Protein AF-A0A973Z2M8-F1 (afdb_monomer_lite)

Sequence (69 aa):
MDDSVSPPPEARITSRLIDSLYTEAMLLADEARSYFDDAGRDDRGALEPFVRVGFACESLKVTTRIMHI

pLDDT: mean 90.97, std 11.54, range [50.0, 98.0]

Structure (mmCIF, N/CA/C/O backbone):
data_AF-A0A973Z2M8-F1
#
_entry.id   AF-A0A973Z2M8-F1
#
loop_
_atom_site.group_PDB
_atom_site.id
_atom_site.type_symbol
_atom_site.label_atom_id
_atom_site.label_alt_id
_atom_site.label_comp_id
_atom_site.label_asym_id
_atom_site.label_entity_id
_atom_site.label_seq_id
_atom_site.pdbx_PDB_ins_code
_atom_site.Cartn_x
_atom_site.Cartn_y
_atom_site.Cartn_z
_atom_site.occupancy
_atom_site.B_iso_or_equiv
_atom_site.auth_seq_id
_atom_site.auth_comp_id
_atom_site.auth_asym_id
_atom_site.auth_atom_id
_atom_site.pdbx_PDB_model_num
ATOM 1 N N . MET A 1 1 ? -22.802 36.062 37.196 1.00 50.00 1 MET A N 1
ATOM 2 C CA . MET A 1 1 ? -23.293 35.304 36.034 1.00 50.00 1 MET A CA 1
ATOM 3 C C . MET A 1 1 ? -22.122 34.452 35.611 1.00 50.00 1 MET A C 1
ATOM 5 O O . MET A 1 1 ? -21.124 35.017 35.193 1.00 50.00 1 MET A O 1
ATOM 9 N N . ASP A 1 2 ? -22.174 33.168 35.944 1.00 55.19 2 ASP A N 1
ATOM 10 C CA . ASP A 1 2 ? -21.090 32.214 35.713 1.00 55.19 2 ASP A CA 1
ATOM 11 C C . ASP A 1 2 ? -21.541 31.314 34.561 1.00 55.19 2 ASP A C 1
ATOM 13 O O . ASP A 1 2 ? -22.390 30.438 34.735 1.00 55.19 2 ASP A O 1
ATOM 17 N N . ASP A 1 3 ? -21.089 31.661 33.358 1.00 63.28 3 ASP A N 1
ATOM 18 C CA . ASP A 1 3 ? -21.391 30.941 32.124 1.00 63.28 3 ASP A CA 1
ATOM 19 C C . ASP A 1 3 ? -20.438 29.743 32.043 1.00 63.28 3 ASP A C 1
ATOM 21 O O . ASP A 1 3 ? -19.331 29.806 31.502 1.00 63.28 3 ASP A O 1
ATOM 25 N N . SER A 1 4 ? -20.847 28.646 32.677 1.00 68.06 4 SER A N 1
ATOM 26 C CA . SER A 1 4 ? -20.135 27.373 32.636 1.00 68.06 4 SER A CA 1
ATOM 27 C C . SER A 1 4 ? -20.322 26.734 31.258 1.00 68.06 4 SER A C 1
ATOM 29 O O . SER A 1 4 ? -21.227 25.937 31.024 1.00 68.06 4 SER A O 1
ATOM 31 N N . VAL A 1 5 ? -19.446 27.099 30.319 1.00 65.81 5 VAL A N 1
ATOM 32 C CA . VAL A 1 5 ? -19.314 26.425 29.022 1.00 65.81 5 VAL A CA 1
ATOM 33 C C . VAL A 1 5 ? -18.948 24.960 29.270 1.00 65.81 5 VAL A C 1
ATOM 35 O O . VAL A 1 5 ? -17.814 24.632 29.618 1.00 65.81 5 VAL A O 1
ATOM 38 N N . SER A 1 6 ? -19.917 24.060 29.099 1.00 68.25 6 SER A N 1
ATOM 39 C CA . SER A 1 6 ? -19.643 22.628 29.013 1.00 68.25 6 SER A CA 1
ATOM 40 C C . SER A 1 6 ? -18.827 22.362 27.743 1.00 68.25 6 SER A C 1
ATOM 42 O O . SER A 1 6 ? -19.243 22.824 26.673 1.00 68.25 6 SER A O 1
ATOM 44 N N . PRO A 1 7 ? -17.703 21.626 27.810 1.00 66.94 7 PRO A N 1
ATOM 45 C CA . PRO A 1 7 ? -16.966 21.257 26.610 1.00 66.94 7 PRO A CA 1
ATOM 46 C C . PRO A 1 7 ? -17.879 20.462 25.663 1.00 66.94 7 PRO A C 1
ATOM 48 O O . PRO A 1 7 ? -18.757 19.726 26.131 1.00 66.94 7 PRO A O 1
ATOM 51 N N . PRO A 1 8 ? -17.717 20.622 24.337 1.00 69.69 8 PRO A N 1
ATOM 52 C CA . PRO A 1 8 ? -18.533 19.906 23.370 1.00 69.69 8 PRO A CA 1
ATOM 53 C C . PRO A 1 8 ? -18.399 18.391 23.592 1.00 69.69 8 PRO A C 1
ATOM 55 O O . PRO A 1 8 ? -17.328 17.925 23.987 1.00 69.69 8 PRO A O 1
ATOM 58 N N . PRO A 1 9 ? -19.466 17.609 23.357 1.00 70.88 9 PRO A N 1
ATOM 59 C CA . PRO A 1 9 ? -19.421 16.167 23.542 1.00 70.88 9 PRO A CA 1
ATOM 60 C C . PRO A 1 9 ? -18.340 15.563 22.641 1.00 70.88 9 PRO A C 1
ATOM 62 O O . PRO A 1 9 ? -18.444 15.600 21.415 1.00 70.88 9 PRO A O 1
ATOM 65 N N . GLU A 1 10 ? -17.296 15.005 23.253 1.00 74.88 10 GLU A N 1
ATOM 66 C CA . GLU A 1 10 ? -16.281 14.230 22.547 1.00 74.88 10 GLU A CA 1
ATOM 67 C C . GLU A 1 10 ? -16.957 13.041 21.858 1.00 74.88 10 GLU A C 1
ATOM 69 O O . GLU A 1 10 ? -17.685 12.265 22.489 1.00 74.88 10 GLU A O 1
ATOM 74 N N . ALA A 1 11 ? -16.735 12.895 20.552 1.00 73.75 11 ALA A N 1
ATOM 75 C CA . ALA A 1 11 ? -17.232 11.753 19.802 1.00 73.75 11 ALA A CA 1
ATOM 76 C C . ALA A 1 11 ? -16.578 10.474 20.347 1.00 73.75 11 ALA A C 1
ATOM 78 O O . ALA A 1 11 ? -15.414 10.183 20.077 1.00 73.75 11 ALA A O 1
ATOM 79 N N . ARG A 1 12 ? -17.326 9.703 21.142 1.00 79.88 12 ARG A N 1
ATOM 80 C CA . ARG A 1 12 ? -16.849 8.430 21.687 1.00 79.88 12 ARG A CA 1
ATOM 81 C C . ARG A 1 12 ? -16.900 7.364 20.599 1.00 79.88 12 ARG A C 1
ATOM 83 O O . ARG A 1 12 ? -17.976 6.889 20.238 1.00 79.88 12 ARG A O 1
ATOM 90 N N . ILE A 1 13 ? -15.735 6.978 20.087 1.00 88.44 13 ILE A N 1
ATOM 91 C CA . ILE A 1 13 ? -15.601 5.844 19.169 1.00 88.44 13 ILE A CA 1
ATOM 92 C C . ILE A 1 13 ? -15.840 4.552 19.961 1.00 88.44 13 ILE A C 1
ATOM 94 O O . ILE A 1 13 ? -15.242 4.324 21.010 1.00 88.44 13 ILE A O 1
ATOM 98 N N . THR A 1 14 ? -16.744 3.701 19.477 1.00 93.50 14 THR A N 1
ATOM 99 C CA . THR A 1 14 ? -17.035 2.407 20.115 1.00 93.50 14 THR A CA 1
ATOM 100 C C . THR A 1 14 ? -15.896 1.412 19.882 1.00 93.50 14 THR A C 1
ATOM 102 O O . THR A 1 14 ? -15.361 1.387 18.777 1.00 93.50 14 THR A O 1
ATOM 105 N N . SER A 1 15 ? -15.608 0.520 20.840 1.00 92.81 15 SER A N 1
ATOM 106 C CA . SER A 1 15 ? -14.589 -0.543 20.680 1.00 92.81 15 SER A CA 1
ATOM 107 C C . SER A 1 15 ? -14.757 -1.329 19.380 1.00 92.81 15 SER A C 1
ATOM 109 O O . SER A 1 15 ? -13.808 -1.480 18.628 1.00 92.81 15 SER A O 1
ATOM 111 N N . ARG A 1 16 ? -15.995 -1.715 19.041 1.00 93.81 16 ARG A N 1
ATOM 112 C CA . ARG A 1 16 ? -16.293 -2.445 17.799 1.00 93.81 16 ARG A CA 1
ATOM 113 C C . ARG A 1 16 ? -15.836 -1.701 16.538 1.00 93.81 16 ARG A C 1
ATOM 115 O O . ARG A 1 16 ? -15.428 -2.328 15.570 1.00 93.81 16 ARG A O 1
ATOM 122 N N . LEU A 1 17 ? -15.945 -0.371 16.536 1.00 94.88 17 LEU A N 1
ATOM 123 C CA . LEU A 1 17 ? -15.490 0.455 15.418 1.00 94.88 17 LEU A CA 1
ATOM 124 C C . LEU A 1 17 ? -13.959 0.521 15.373 1.00 94.88 17 LEU A C 1
ATOM 126 O O . LEU A 1 17 ? -13.395 0.435 14.291 1.00 94.88 17 LEU A O 1
ATOM 130 N N . ILE A 1 18 ? -13.294 0.610 16.529 1.00 94.38 18 ILE A N 1
ATOM 131 C CA . ILE A 1 18 ? -11.826 0.551 16.616 1.00 94.38 18 ILE A CA 1
ATOM 132 C C . ILE A 1 18 ? -11.315 -0.778 16.046 1.00 94.38 18 ILE A C 1
ATOM 134 O O . ILE A 1 18 ? -10.431 -0.770 15.195 1.00 94.38 18 ILE A O 1
ATOM 138 N N . ASP A 1 19 ? -11.919 -1.898 16.447 1.00 96.25 19 ASP A N 1
ATOM 139 C CA . ASP A 1 19 ? -11.521 -3.236 15.994 1.00 96.25 19 ASP A CA 1
ATOM 140 C C . ASP A 1 19 ? -11.702 -3.407 14.473 1.00 96.25 19 ASP A C 1
ATOM 142 O O . ASP A 1 19 ? -10.840 -3.974 13.795 1.00 96.25 19 ASP A O 1
ATOM 146 N N . SER A 1 20 ? -12.798 -2.869 13.919 1.00 97.00 20 SER A N 1
ATOM 147 C CA . SER A 1 20 ? -13.043 -2.853 12.467 1.00 97.00 20 SER A CA 1
ATOM 148 C C . SER A 1 20 ? -11.977 -2.046 11.733 1.00 97.00 20 SER A C 1
ATOM 150 O O . SER A 1 20 ? -11.353 -2.559 10.811 1.00 97.00 20 SER A O 1
ATOM 152 N N . LEU A 1 21 ? -11.716 -0.813 12.180 1.00 95.69 21 LEU A N 1
ATOM 153 C CA . LEU A 1 21 ? -10.738 0.077 11.548 1.00 95.69 21 LEU A CA 1
ATOM 154 C C . LEU A 1 21 ? -9.319 -0.492 11.617 1.00 95.69 21 LEU A C 1
ATOM 156 O O . LEU A 1 21 ? -8.568 -0.378 10.653 1.00 95.69 21 LEU A O 1
ATOM 160 N N . TYR A 1 22 ? -8.956 -1.136 12.729 1.00 95.69 22 TYR A N 1
ATOM 161 C CA . TYR A 1 22 ? -7.670 -1.816 12.853 1.00 95.69 22 TYR A CA 1
ATOM 162 C C . TYR A 1 22 ? -7.550 -2.968 11.849 1.00 95.69 22 TYR A C 1
ATOM 164 O O . TYR A 1 22 ? -6.535 -3.105 11.169 1.00 95.69 22 TYR A O 1
ATOM 172 N N . THR A 1 23 ? -8.606 -3.770 11.712 1.00 97.50 23 THR A N 1
ATOM 173 C CA . THR A 1 23 ? -8.641 -4.874 10.744 1.00 97.50 23 THR A CA 1
ATOM 174 C C . THR A 1 23 ? -8.536 -4.355 9.309 1.00 97.50 23 THR A C 1
ATOM 176 O O . THR A 1 23 ? -7.735 -4.865 8.531 1.00 97.50 23 THR A O 1
ATOM 179 N N . GLU A 1 24 ? -9.289 -3.309 8.967 1.00 98.00 24 GLU A N 1
ATOM 180 C CA . GLU A 1 24 ? -9.230 -2.655 7.655 1.00 98.00 24 GLU A CA 1
ATOM 181 C C . GLU A 1 24 ? -7.835 -2.088 7.363 1.00 98.00 24 GLU A C 1
ATOM 183 O O . GLU A 1 24 ? -7.321 -2.260 6.260 1.00 98.00 24 GLU A O 1
ATOM 188 N N . ALA A 1 25 ? -7.178 -1.480 8.355 1.00 97.44 25 ALA A N 1
ATOM 189 C CA . ALA A 1 25 ? -5.810 -0.991 8.213 1.00 97.44 25 ALA A CA 1
ATOM 190 C C . ALA A 1 25 ? -4.803 -2.125 7.956 1.00 97.44 25 ALA A C 1
ATOM 192 O O . ALA A 1 25 ? -3.918 -1.977 7.113 1.00 97.44 25 ALA A O 1
ATOM 193 N N . MET A 1 26 ? -4.944 -3.265 8.643 1.00 97.31 26 MET A N 1
ATOM 194 C CA . MET A 1 26 ? -4.088 -4.436 8.416 1.00 97.31 26 MET A CA 1
ATOM 195 C C . MET A 1 26 ? -4.281 -5.023 7.015 1.00 97.31 26 MET A C 1
ATOM 197 O O . MET A 1 26 ? -3.298 -5.377 6.365 1.00 97.31 26 MET A O 1
ATOM 201 N N . LEU A 1 27 ? -5.524 -5.085 6.530 1.00 98.00 27 LEU A N 1
ATOM 202 C CA . LEU A 1 27 ? -5.826 -5.536 5.169 1.00 98.00 27 LEU A CA 1
ATOM 203 C C . LEU A 1 27 ? -5.252 -4.581 4.121 1.00 98.00 27 LEU A C 1
ATOM 205 O O . LEU A 1 27 ? -4.557 -5.024 3.212 1.00 98.00 27 LEU A O 1
ATOM 209 N N . LEU A 1 28 ? -5.447 -3.271 4.295 1.00 97.75 28 LEU A N 1
ATOM 210 C CA . LEU A 1 28 ? -4.874 -2.257 3.409 1.00 97.75 28 LEU A CA 1
ATOM 211 C C . LEU A 1 28 ? -3.343 -2.363 3.340 1.00 97.75 28 LEU A C 1
ATOM 213 O O . LEU A 1 28 ? -2.751 -2.200 2.273 1.00 97.75 28 LEU A O 1
ATOM 217 N N . ALA A 1 29 ? -2.690 -2.635 4.473 1.00 97.62 29 ALA A N 1
ATOM 218 C CA . ALA A 1 29 ? -1.248 -2.833 4.519 1.00 97.62 29 ALA A CA 1
ATOM 219 C C . ALA A 1 29 ? -0.801 -4.059 3.710 1.00 97.62 29 ALA A C 1
ATOM 221 O O . ALA A 1 29 ? 0.234 -4.004 3.041 1.00 97.62 29 ALA A O 1
ATOM 222 N N . ASP A 1 30 ? -1.564 -5.149 3.764 1.00 97.19 30 ASP A N 1
ATOM 223 C CA . ASP A 1 30 ? -1.266 -6.366 3.014 1.00 97.19 30 ASP A CA 1
ATOM 224 C C . ASP A 1 30 ? -1.515 -6.199 1.511 1.00 97.19 30 ASP A C 1
ATOM 226 O O . ASP A 1 30 ? -0.661 -6.555 0.700 1.00 97.19 30 ASP A O 1
ATOM 230 N N . GLU A 1 31 ? -2.615 -5.550 1.129 1.00 97.25 31 GLU A N 1
ATOM 231 C CA . GLU A 1 31 ? -2.915 -5.218 -0.268 1.00 97.25 31 GLU A CA 1
ATOM 232 C C . GLU A 1 31 ? -1.847 -4.301 -0.874 1.00 97.25 31 GLU A C 1
ATOM 234 O O . GLU A 1 31 ? -1.349 -4.560 -1.971 1.00 97.25 31 GLU A O 1
ATOM 239 N N . ALA A 1 32 ? -1.438 -3.256 -0.146 1.00 96.81 32 ALA A N 1
ATOM 240 C CA . ALA A 1 32 ? -0.377 -2.360 -0.593 1.00 96.81 32 ALA A CA 1
ATOM 241 C C . ALA A 1 32 ? 0.953 -3.107 -0.771 1.00 96.81 32 ALA A C 1
ATOM 243 O O . ALA A 1 32 ? 1.658 -2.876 -1.756 1.00 96.81 32 ALA A O 1
ATOM 244 N N . ARG A 1 33 ? 1.288 -4.019 0.153 1.00 95.75 33 ARG A N 1
ATOM 245 C CA . ARG A 1 33 ? 2.470 -4.880 0.032 1.00 95.75 33 ARG A CA 1
ATOM 246 C C . ARG A 1 33 ? 2.375 -5.746 -1.219 1.00 95.75 33 ARG A C 1
AT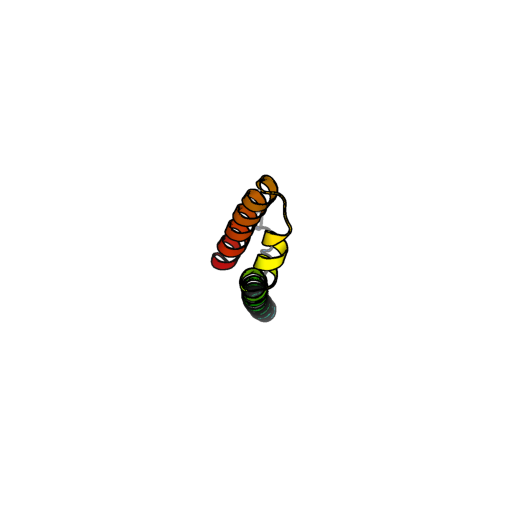OM 248 O O . ARG A 1 33 ? 3.267 -5.670 -2.054 1.00 95.75 33 ARG A O 1
ATOM 255 N N . SER A 1 34 ? 1.288 -6.499 -1.372 1.00 96.88 34 SER A N 1
ATOM 256 C CA . SER A 1 34 ? 1.072 -7.384 -2.520 1.00 96.88 34 SER A CA 1
ATOM 257 C C . SER A 1 34 ? 1.158 -6.632 -3.851 1.00 96.88 34 SER A C 1
ATOM 259 O O . SER A 1 34 ? 1.808 -7.106 -4.781 1.00 96.88 34 SER A O 1
ATOM 261 N N . TYR A 1 35 ? 0.579 -5.431 -3.935 1.00 97.31 35 TYR A N 1
ATOM 262 C CA . TYR A 1 35 ? 0.686 -4.601 -5.129 1.00 97.31 35 TYR A CA 1
ATOM 263 C C . TYR A 1 35 ? 2.139 -4.212 -5.424 1.00 97.31 35 TYR A C 1
ATOM 265 O O . TYR A 1 35 ? 2.625 -4.482 -6.520 1.00 97.31 35 TYR A O 1
ATOM 273 N N . PHE A 1 36 ? 2.864 -3.600 -4.481 1.00 95.75 36 PHE A N 1
ATOM 274 C CA . PHE A 1 36 ? 4.235 -3.142 -4.747 1.00 95.75 36 PHE A CA 1
ATOM 275 C C . PHE A 1 36 ? 5.235 -4.290 -4.941 1.00 95.75 36 PHE A C 1
ATOM 277 O O . PHE A 1 36 ? 6.233 -4.112 -5.649 1.00 95.75 36 PHE A O 1
ATOM 284 N N . ASP A 1 37 ? 4.952 -5.451 -4.354 1.00 93.56 37 ASP A N 1
ATOM 285 C CA . ASP A 1 37 ? 5.757 -6.656 -4.487 1.00 93.56 37 ASP A CA 1
ATOM 286 C C . ASP A 1 37 ? 5.550 -7.385 -5.805 1.00 93.56 37 ASP A C 1
ATOM 288 O O . ASP A 1 37 ? 6.377 -8.232 -6.077 1.00 93.56 37 ASP A O 1
ATOM 292 N N . ASP A 1 38 ? 4.546 -7.095 -6.634 1.00 93.12 38 ASP A N 1
ATOM 293 C CA . ASP A 1 38 ? 4.403 -7.737 -7.949 1.00 93.12 38 ASP A CA 1
ATOM 294 C C . ASP A 1 38 ? 3.897 -6.754 -9.008 1.00 93.12 38 ASP A C 1
ATOM 296 O O . ASP A 1 38 ? 4.703 -6.208 -9.766 1.00 93.12 38 ASP A O 1
ATOM 300 N N . ALA A 1 39 ? 2.589 -6.483 -9.039 1.00 94.81 39 ALA A N 1
ATOM 301 C CA . ALA A 1 39 ? 1.940 -5.675 -10.079 1.00 94.81 39 ALA A CA 1
ATOM 302 C C . ALA A 1 39 ? 2.563 -4.275 -10.233 1.00 94.81 39 ALA A C 1
ATOM 304 O O . ALA A 1 39 ? 2.827 -3.807 -11.338 1.00 94.81 39 ALA A O 1
ATOM 305 N N . GLY A 1 40 ? 2.910 -3.638 -9.116 1.00 94.38 40 GLY A N 1
ATOM 306 C CA . GLY A 1 40 ? 3.534 -2.323 -9.082 1.00 94.38 40 GLY A CA 1
ATOM 307 C C . GLY A 1 40 ? 4.921 -2.281 -9.729 1.00 94.38 40 GLY A C 1
ATOM 308 O O . GLY A 1 40 ? 5.359 -1.207 -10.143 1.00 94.38 40 GLY A O 1
ATOM 309 N N . ARG A 1 41 ? 5.630 -3.414 -9.858 1.00 94.25 41 ARG A N 1
ATOM 310 C CA . ARG A 1 41 ? 6.892 -3.460 -10.615 1.00 94.25 41 ARG A CA 1
ATOM 311 C C . ARG A 1 41 ? 6.652 -3.398 -12.115 1.00 94.25 41 ARG A C 1
ATOM 313 O O . ARG A 1 41 ? 7.385 -2.670 -12.789 1.00 94.25 41 ARG A O 1
ATOM 320 N N . ASP A 1 42 ? 5.649 -4.121 -12.599 1.00 95.31 42 ASP A N 1
ATOM 321 C CA . ASP A 1 42 ? 5.270 -4.149 -14.012 1.00 95.31 42 ASP A CA 1
ATOM 322 C C . ASP A 1 42 ? 4.692 -2.793 -14.430 1.00 95.31 42 ASP A C 1
ATOM 324 O O . ASP A 1 42 ? 5.166 -2.193 -15.398 1.00 95.31 42 ASP A O 1
ATOM 328 N N . ASP A 1 43 ? 3.785 -2.241 -13.617 1.00 95.56 43 ASP A N 1
ATOM 329 C CA . ASP A 1 43 ? 3.216 -0.907 -13.817 1.00 95.56 43 ASP A CA 1
ATOM 330 C C . ASP A 1 43 ? 4.315 0.156 -13.847 1.00 95.56 43 ASP A C 1
ATOM 332 O O . ASP A 1 43 ? 4.383 0.962 -14.774 1.00 95.56 43 ASP A O 1
ATOM 336 N N . ARG A 1 44 ? 5.259 0.121 -12.893 1.00 95.81 44 ARG A N 1
ATOM 337 C CA . ARG A 1 44 ? 6.424 1.019 -12.905 1.00 95.81 44 ARG A CA 1
ATOM 338 C C . ARG A 1 44 ? 7.286 0.825 -14.153 1.00 95.81 44 ARG A C 1
ATOM 340 O O . ARG A 1 44 ? 7.850 1.798 -14.652 1.00 95.81 44 ARG A O 1
ATOM 347 N N . GLY A 1 45 ? 7.435 -0.407 -14.633 1.00 94.88 45 GLY A N 1
ATOM 348 C CA . GLY A 1 45 ? 8.205 -0.738 -15.832 1.00 94.88 45 GLY A CA 1
ATOM 349 C C . GLY A 1 45 ? 7.634 -0.113 -17.106 1.00 94.88 45 GLY A C 1
ATOM 350 O O . GLY A 1 45 ? 8.405 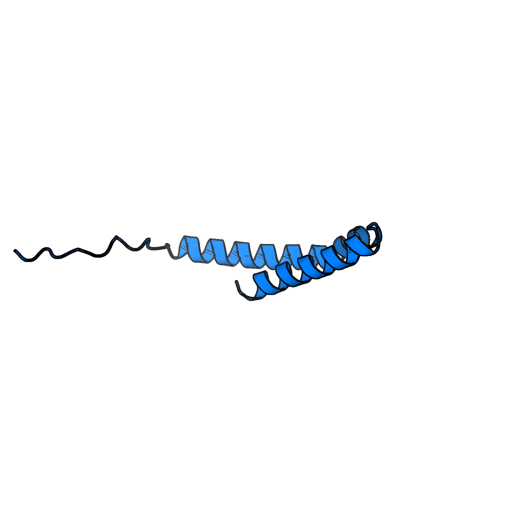0.287 -17.977 1.00 94.88 45 GLY A O 1
ATOM 351 N N . ALA A 1 46 ? 6.310 0.038 -17.181 1.00 96.81 46 ALA A N 1
ATOM 352 C CA . ALA A 1 46 ? 5.604 0.631 -18.317 1.00 96.81 46 ALA A CA 1
ATOM 353 C C . ALA A 1 46 ? 5.628 2.174 -18.347 1.00 96.81 46 ALA A C 1
ATOM 355 O O . ALA A 1 46 ? 5.235 2.777 -19.345 1.00 96.81 46 ALA A O 1
ATOM 356 N N . LEU A 1 47 ? 6.081 2.832 -17.273 1.00 97.38 47 LEU A N 1
ATOM 357 C CA . LEU A 1 47 ? 6.098 4.292 -17.166 1.00 97.38 47 LEU A CA 1
ATOM 358 C C . LEU A 1 47 ? 7.359 4.925 -17.773 1.00 97.38 47 LEU A C 1
ATOM 360 O O . LEU A 1 47 ? 8.476 4.406 -17.666 1.00 97.38 47 LEU A O 1
ATOM 364 N N . GLU A 1 48 ? 7.193 6.139 -18.300 1.00 98.00 48 GLU A N 1
ATOM 365 C CA . GLU A 1 48 ? 8.298 7.007 -18.717 1.00 98.00 48 GLU A CA 1
ATOM 366 C C . GLU A 1 48 ? 9.247 7.342 -17.546 1.00 98.00 48 GLU A C 1
ATOM 368 O O . GLU A 1 48 ? 8.799 7.459 -16.398 1.00 98.00 48 GLU A O 1
ATOM 373 N N . PRO A 1 49 ? 10.555 7.561 -17.792 1.00 96.25 49 PRO A N 1
ATOM 374 C CA . PRO A 1 49 ? 11.563 7.714 -16.740 1.00 96.25 49 PRO A CA 1
ATOM 375 C C . PRO A 1 49 ? 11.244 8.733 -15.650 1.00 96.25 49 PRO A C 1
ATOM 377 O O . PRO A 1 49 ? 11.447 8.446 -14.472 1.00 96.25 49 PRO A O 1
ATOM 380 N N . PHE A 1 50 ? 10.722 9.900 -16.023 1.00 96.31 50 PHE A N 1
ATOM 381 C CA . PHE A 1 50 ? 10.361 10.937 -15.059 1.00 96.31 50 PHE A CA 1
ATOM 382 C C . PHE A 1 50 ? 9.190 10.504 -14.164 1.00 96.31 50 PHE A C 1
ATOM 384 O O . PHE A 1 50 ? 9.219 10.699 -12.949 1.00 96.31 50 PHE A O 1
ATOM 391 N N . VAL A 1 51 ? 8.189 9.838 -14.746 1.00 97.75 51 VAL A N 1
ATOM 392 C CA . VAL A 1 51 ? 7.005 9.363 -14.020 1.00 97.75 51 VAL A CA 1
ATOM 393 C C . VAL A 1 51 ? 7.367 8.216 -13.071 1.00 97.75 51 VAL A C 1
ATOM 395 O O . VAL A 1 51 ? 6.819 8.144 -11.974 1.00 97.75 51 VAL A O 1
ATOM 398 N N . ARG A 1 52 ? 8.361 7.380 -13.413 1.00 97.56 52 ARG A N 1
ATOM 399 C CA . ARG A 1 52 ? 8.875 6.324 -12.515 1.00 97.56 52 ARG A CA 1
ATOM 400 C C . ARG A 1 52 ? 9.428 6.860 -11.198 1.00 97.56 52 ARG A C 1
ATOM 402 O O . ARG A 1 52 ? 9.283 6.201 -10.171 1.00 97.56 52 ARG A O 1
ATOM 409 N N . VAL A 1 53 ? 10.061 8.035 -11.216 1.00 97.06 53 VAL A N 1
ATOM 410 C CA . VAL A 1 53 ? 10.556 8.681 -9.990 1.00 97.06 53 VAL A CA 1
ATOM 411 C C . VAL A 1 53 ? 9.381 9.125 -9.126 1.00 97.06 53 VAL A C 1
ATOM 413 O O . VAL A 1 53 ? 9.353 8.818 -7.937 1.00 97.06 53 VAL A O 1
ATOM 416 N N . GLY A 1 54 ? 8.380 9.770 -9.736 1.00 97.69 54 GLY A N 1
ATOM 417 C CA . GLY A 1 54 ? 7.138 10.134 -9.054 1.00 97.69 54 GLY A CA 1
ATOM 418 C C . GLY A 1 54 ? 6.456 8.920 -8.426 1.00 97.69 54 GLY A C 1
ATOM 419 O O . GLY A 1 54 ? 6.169 8.941 -7.234 1.00 97.69 54 GLY A O 1
ATOM 420 N N . PHE A 1 55 ? 6.305 7.830 -9.184 1.00 97.44 55 PHE A N 1
ATOM 421 C CA . PHE A 1 55 ? 5.762 6.566 -8.684 1.00 97.44 55 PHE A CA 1
ATOM 422 C C . PHE A 1 55 ? 6.513 6.079 -7.440 1.00 97.44 55 PHE A C 1
ATOM 424 O O . PHE A 1 55 ? 5.887 5.818 -6.421 1.00 97.44 55 PHE A O 1
ATOM 431 N N . ALA A 1 56 ? 7.850 6.039 -7.472 1.00 96.31 56 ALA A N 1
ATOM 432 C CA . ALA A 1 56 ? 8.644 5.623 -6.316 1.00 96.31 56 ALA A CA 1
ATOM 433 C C . ALA A 1 56 ? 8.439 6.533 -5.088 1.00 96.31 56 ALA A C 1
ATOM 435 O O . ALA A 1 56 ? 8.332 6.037 -3.965 1.00 96.31 56 ALA A O 1
ATOM 436 N N . CYS A 1 57 ? 8.356 7.852 -5.287 1.00 97.94 57 CYS A N 1
ATOM 437 C CA . CYS A 1 57 ? 8.078 8.799 -4.208 1.00 97.94 57 CYS A CA 1
ATOM 438 C C . CYS A 1 57 ? 6.681 8.590 -3.605 1.00 97.94 57 CYS A C 1
ATOM 440 O O . CYS A 1 57 ? 6.542 8.582 -2.382 1.00 97.94 57 CYS A O 1
ATOM 442 N N . GLU A 1 58 ? 5.655 8.401 -4.437 1.00 97.69 58 GLU A N 1
ATOM 443 C CA . GLU A 1 58 ? 4.298 8.102 -3.969 1.00 97.69 58 GLU A CA 1
ATOM 444 C C . GLU A 1 58 ? 4.235 6.752 -3.241 1.00 97.69 58 GLU A C 1
ATOM 446 O O . GLU A 1 58 ? 3.677 6.685 -2.147 1.00 97.69 58 GLU A O 1
ATOM 451 N N . SER A 1 59 ? 4.881 5.702 -3.761 1.00 96.94 59 SER A N 1
ATOM 452 C CA . SER A 1 59 ? 4.980 4.391 -3.099 1.00 96.94 59 SER A CA 1
ATOM 453 C C . SER A 1 59 ? 5.612 4.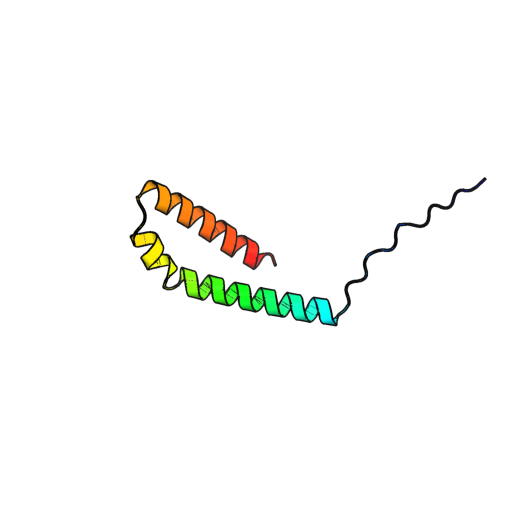488 -1.710 1.00 96.94 59 SER A C 1
ATOM 455 O O . SER A 1 59 ? 5.111 3.898 -0.750 1.00 96.94 59 SER A O 1
ATOM 457 N N . LEU A 1 60 ? 6.693 5.265 -1.571 1.00 97.25 60 LEU A N 1
ATOM 458 C CA . LEU A 1 60 ? 7.340 5.480 -0.278 1.00 97.25 60 LEU A CA 1
ATOM 459 C C . LEU A 1 60 ? 6.421 6.238 0.686 1.00 97.25 60 LEU A C 1
ATOM 461 O O . LEU A 1 60 ? 6.326 5.874 1.857 1.00 97.25 60 LEU A O 1
ATOM 465 N N . LYS A 1 61 ? 5.710 7.264 0.205 1.00 97.25 61 LYS A N 1
ATOM 466 C CA . LYS A 1 61 ? 4.744 8.008 1.026 1.00 97.25 61 LYS A CA 1
ATOM 467 C C . LYS A 1 61 ? 3.600 7.120 1.505 1.00 97.25 61 LYS A C 1
ATOM 469 O O . LYS A 1 61 ? 3.270 7.169 2.687 1.00 97.25 61 LYS A O 1
ATOM 474 N N . VAL A 1 62 ? 3.029 6.300 0.622 1.00 96.88 62 VAL A N 1
ATOM 475 C CA . VAL A 1 62 ? 1.941 5.368 0.956 1.00 96.88 62 VAL A CA 1
ATOM 476 C C . VAL A 1 62 ? 2.394 4.370 2.017 1.00 96.88 62 VAL A C 1
ATOM 478 O O . VAL A 1 62 ? 1.772 4.274 3.072 1.00 96.88 62 VAL A O 1
ATOM 481 N N . THR A 1 63 ? 3.511 3.678 1.788 1.00 96.94 63 THR A N 1
ATOM 482 C CA . THR A 1 63 ? 4.006 2.650 2.720 1.00 96.94 63 THR A CA 1
ATOM 483 C C . THR A 1 63 ? 4.427 3.244 4.062 1.00 96.94 63 THR A C 1
ATOM 485 O O . THR A 1 63 ? 4.089 2.699 5.111 1.00 96.94 63 THR A O 1
ATOM 488 N N . THR A 1 64 ? 5.066 4.416 4.051 1.00 97.12 64 THR A N 1
ATOM 489 C CA . THR A 1 64 ? 5.388 5.147 5.281 1.00 97.12 64 THR A CA 1
ATOM 490 C C . THR A 1 64 ? 4.116 5.529 6.023 1.00 97.12 64 THR A C 1
ATOM 492 O O . THR A 1 64 ? 4.033 5.322 7.228 1.00 97.12 64 THR A O 1
ATOM 495 N N . ARG A 1 65 ? 3.097 6.059 5.337 1.00 97.25 65 ARG A N 1
ATOM 496 C CA . ARG A 1 65 ? 1.837 6.436 5.985 1.00 97.25 65 ARG A CA 1
ATOM 497 C C . ARG A 1 65 ? 1.171 5.236 6.646 1.00 97.25 65 ARG A C 1
ATOM 499 O O . ARG A 1 65 ? 0.734 5.395 7.778 1.00 97.25 65 ARG A O 1
ATOM 506 N N . ILE A 1 66 ? 1.149 4.084 5.972 1.00 96.56 66 ILE A N 1
ATOM 507 C CA . ILE A 1 66 ? 0.601 2.823 6.489 1.00 96.56 66 ILE A CA 1
ATOM 508 C C . ILE A 1 66 ? 1.337 2.367 7.754 1.00 96.56 66 ILE A C 1
ATOM 510 O O . ILE A 1 66 ? 0.686 1.969 8.710 1.00 96.56 66 ILE A O 1
ATOM 514 N N . MET A 1 67 ? 2.669 2.482 7.811 1.00 94.75 67 MET A N 1
ATOM 515 C CA . MET A 1 67 ? 3.435 2.144 9.024 1.00 94.75 67 MET A CA 1
ATOM 516 C C . MET A 1 67 ? 3.096 3.022 10.238 1.00 94.75 67 MET A C 1
ATOM 518 O O . MET A 1 67 ? 3.355 2.616 11.366 1.00 94.75 67 MET A O 1
ATOM 522 N N . HIS A 1 68 ? 2.567 4.226 10.013 1.00 93.44 68 HIS A N 1
ATOM 523 C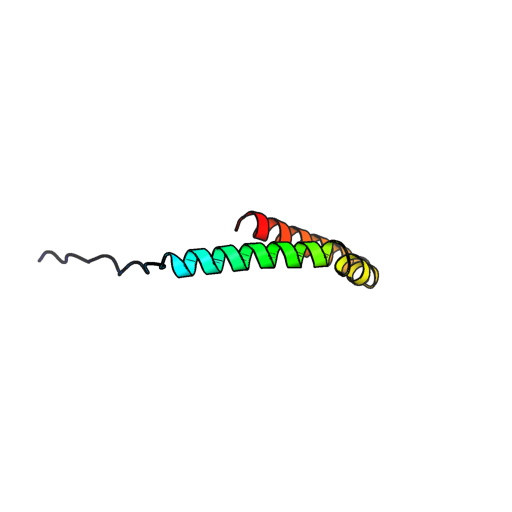 CA . HIS A 1 68 ? 2.154 5.146 11.076 1.00 93.44 68 HIS A CA 1
ATOM 524 C C . HIS A 1 68 ? 0.666 5.014 11.450 1.00 93.44 68 HIS A C 1
ATOM 526 O O . HIS A 1 68 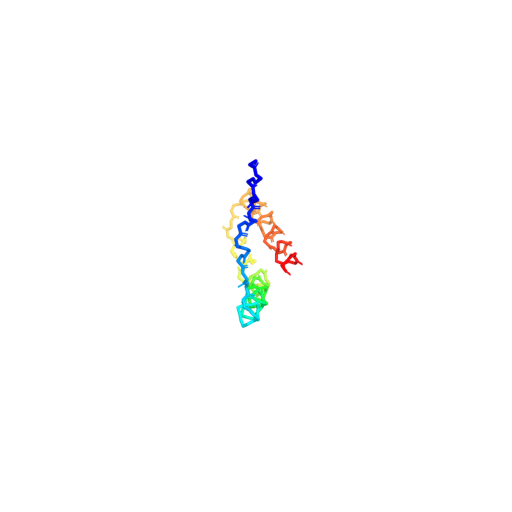? 0.177 5.862 12.202 1.00 93.44 68 HIS A O 1
ATOM 532 N N . ILE A 1 69 ? -0.069 4.054 10.873 1.00 87.38 69 ILE A N 1
ATOM 533 C CA . ILE A 1 69 ? -1.468 3.766 11.237 1.00 87.38 69 ILE A CA 1
ATOM 534 C C . ILE A 1 69 ? -1.508 2.904 12.498 1.00 87.38 69 ILE A C 1
ATOM 536 O O . ILE A 1 69 ? -0.666 1.987 12.618 1.00 87.38 69 ILE A O 1
#

Radius of gyration: 20.49 Å; chains: 1; bounding box: 35×43×55 Å

Secondary structure (DSSP, 8-state):
-----PPP------HHHHHHHHHHHHHHHHHHHHHHHTHHHHHHHHS-HHH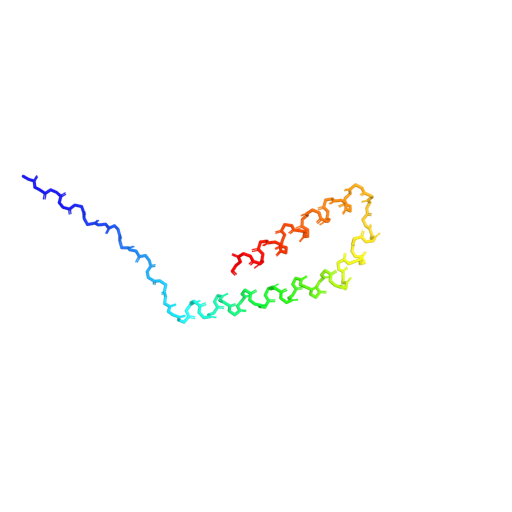HHHHHHHHHHHHHHHHT-

Foldseek 3Di:
DDPPDDPDDDDDDDPVNVVVVVVVLVVLLVVLCVCVVPVLVVVLVPDDPVVNVVSVVVSVVVNVVSVVD